Protein AF-A0A9W8DLS8-F1 (afdb_monomer)

InterPro domains:
  IPR056875 MCM8/REC, winged helix domain [PF25051] (9-88)
  IPR056875 MCM8/REC, winged helix domain [cd22247] (22-87)

Secondary structure (DSSP, 8-state):
--------------S-S--HHHHHHHHHHHHHHHHHHHHT--EEEHHHHHHHHHHTT---S-HHHHHHHHHHTTSEEEEETTEEEE-----

Radius of gyration: 14.12 Å; Cα contacts (8 Å, |Δi|>4): 66; chains: 1; bounding box: 28×41×32 Å

Organism: NCBI:txid78921

Structure (mmCIF, N/CA/C/O backbone):
data_AF-A0A9W8DLS8-F1
#
_entry.id   AF-A0A9W8DLS8-F1
#
loop_
_atom_site.group_PDB
_atom_site.id
_atom_site.type_symbol
_atom_site.label_atom_id
_atom_site.label_alt_id
_atom_site.label_comp_id
_atom_site.label_asym_id
_atom_site.label_entity_id
_atom_site.label_seq_id
_atom_site.pdbx_PDB_ins_code
_atom_site.Cartn_x
_atom_site.Cartn_y
_atom_site.Cartn_z
_atom_site.occupancy
_atom_site.B_iso_or_equiv
_atom_site.auth_seq_id
_atom_site.auth_comp_id
_atom_site.auth_asym_id
_atom_site.auth_atom_id
_atom_site.pdbx_PDB_model_num
ATOM 1 N N . PHE A 1 1 ? -1.097 30.891 2.999 1.00 36.75 1 PHE A N 1
ATOM 2 C CA . PHE A 1 1 ? -1.910 29.677 2.856 1.00 36.75 1 PHE A CA 1
ATOM 3 C C . PHE A 1 1 ? -1.061 28.708 2.074 1.00 36.75 1 PHE A C 1
ATOM 5 O O . PHE A 1 1 ? -0.573 29.079 1.014 1.00 36.75 1 PHE A O 1
ATOM 12 N N . GLU A 1 2 ? -0.713 27.618 2.746 1.00 43.53 2 GLU A N 1
ATOM 13 C CA . GLU A 1 2 ? 0.290 26.630 2.362 1.00 43.53 2 GLU A CA 1
ATOM 14 C C . GLU A 1 2 ? -0.104 25.861 1.101 1.00 43.53 2 GLU A C 1
ATOM 16 O O . GLU A 1 2 ? -1.152 25.231 1.070 1.00 43.53 2 GLU A O 1
ATOM 21 N N . ASP A 1 3 ? 0.795 25.856 0.123 1.00 48.12 3 ASP A N 1
ATOM 22 C CA . ASP A 1 3 ? 0.911 24.809 -0.893 1.00 48.12 3 ASP A CA 1
ATOM 23 C C . ASP A 1 3 ? 2.408 24.484 -1.031 1.00 48.12 3 ASP A C 1
ATOM 25 O O . ASP A 1 3 ? 3.011 24.603 -2.094 1.00 48.12 3 ASP A O 1
ATOM 29 N N . ASP A 1 4 ? 3.041 24.124 0.091 1.00 40.84 4 ASP A N 1
ATOM 30 C CA . ASP A 1 4 ? 4.363 23.487 0.105 1.00 40.84 4 ASP A CA 1
ATOM 31 C C . ASP A 1 4 ? 4.164 21.962 0.103 1.00 40.84 4 ASP A C 1
ATOM 33 O O . ASP A 1 4 ? 4.550 21.239 1.015 1.00 40.84 4 ASP A O 1
ATOM 37 N N . VAL A 1 5 ? 3.489 21.447 -0.929 1.00 55.88 5 VAL A N 1
ATOM 38 C CA . VAL A 1 5 ? 3.696 20.052 -1.332 1.00 55.88 5 VAL A CA 1
ATOM 39 C C . VAL A 1 5 ? 4.910 20.085 -2.233 1.00 55.88 5 VAL A C 1
ATOM 41 O O . VAL A 1 5 ? 4.816 20.305 -3.441 1.00 55.88 5 VAL A O 1
ATOM 44 N N . GLY A 1 6 ? 6.054 19.940 -1.564 1.00 41.78 6 GLY A N 1
ATOM 45 C CA . GLY A 1 6 ? 7.387 19.919 -2.125 1.00 41.78 6 GLY A CA 1
ATOM 46 C C . GLY A 1 6 ? 7.426 19.289 -3.509 1.00 41.78 6 GLY A C 1
ATOM 47 O O . GLY A 1 6 ? 7.060 18.127 -3.713 1.00 41.78 6 GLY A O 1
ATOM 48 N N . ASN A 1 7 ? 7.907 20.103 -4.444 1.00 44.09 7 ASN A N 1
ATOM 49 C CA . ASN A 1 7 ? 8.596 19.684 -5.648 1.00 44.09 7 ASN A CA 1
ATOM 50 C C . ASN A 1 7 ? 9.456 18.451 -5.331 1.00 44.09 7 ASN A C 1
ATOM 52 O O . ASN A 1 7 ? 10.573 18.552 -4.833 1.00 44.09 7 ASN A O 1
ATOM 56 N N . MET A 1 8 ? 8.936 17.258 -5.614 1.00 52.41 8 MET A N 1
ATOM 57 C CA . MET A 1 8 ? 9.799 16.115 -5.851 1.00 52.41 8 MET A CA 1
ATOM 58 C C . MET A 1 8 ? 10.399 16.351 -7.232 1.00 52.41 8 MET A C 1
ATOM 60 O O . MET A 1 8 ? 9.802 16.018 -8.254 1.00 52.41 8 MET A O 1
ATOM 64 N N . ASP A 1 9 ? 11.555 17.008 -7.246 1.00 45.53 9 ASP A N 1
ATOM 65 C CA . ASP A 1 9 ? 12.429 17.165 -8.398 1.00 45.53 9 ASP A CA 1
ATOM 66 C C . ASP A 1 9 ? 12.743 15.791 -9.021 1.00 45.53 9 ASP A C 1
ATOM 68 O O . ASP A 1 9 ? 13.713 15.119 -8.677 1.00 45.53 9 ASP A O 1
ATOM 72 N N . PHE A 1 10 ? 11.934 15.363 -9.993 1.00 49.44 10 PHE A N 1
ATOM 73 C CA . PHE A 1 10 ? 12.233 14.215 -10.861 1.00 49.44 10 PHE A CA 1
ATOM 74 C C . PHE A 1 10 ? 13.162 14.597 -12.030 1.00 49.44 10 PHE A C 1
ATOM 76 O O . PHE A 1 10 ? 13.356 13.817 -12.960 1.00 49.44 10 PHE A O 1
ATOM 83 N N . ALA A 1 11 ? 13.772 15.785 -11.995 1.00 42.28 11 ALA A N 1
ATOM 84 C CA . ALA A 1 11 ? 14.630 16.314 -13.054 1.00 42.28 11 ALA A CA 1
ATOM 85 C C . ALA A 1 11 ? 16.122 15.973 -12.872 1.00 42.28 11 ALA A C 1
ATOM 87 O O . ALA A 1 11 ? 16.989 16.733 -13.296 1.00 42.28 11 ALA A O 1
ATOM 88 N N . ARG A 1 12 ? 16.459 14.828 -12.260 1.00 48.78 12 ARG A N 1
ATOM 89 C CA . ARG A 1 12 ? 17.861 14.374 -12.193 1.00 48.78 12 ARG A CA 1
ATOM 90 C C . ARG A 1 12 ? 18.057 12.909 -12.532 1.00 48.78 12 ARG A C 1
ATOM 92 O O . ARG A 1 12 ? 18.769 12.168 -11.859 1.00 48.78 12 ARG A O 1
ATOM 99 N N . SER A 1 13 ? 17.459 12.486 -13.632 1.00 48.59 13 SER A N 1
ATOM 100 C CA . SER A 1 13 ? 17.979 11.337 -14.363 1.00 48.59 13 SER A CA 1
ATOM 101 C C . SER A 1 13 ? 18.030 11.656 -15.840 1.00 48.59 13 SER A C 1
ATOM 103 O O . SER A 1 13 ? 17.202 11.259 -16.652 1.00 48.59 13 SER A O 1
ATOM 105 N N . GLU A 1 14 ? 19.053 12.443 -16.139 1.00 53.03 14 GLU A N 1
ATOM 106 C CA . GLU A 1 14 ? 19.766 12.415 -17.399 1.00 53.03 14 GLU A CA 1
ATOM 107 C C . GLU A 1 14 ? 19.981 10.942 -17.811 1.00 53.03 14 GLU A C 1
ATOM 109 O O . GLU A 1 14 ? 20.600 10.169 -17.086 1.00 53.03 14 GLU A O 1
ATOM 114 N N . MET A 1 15 ? 19.407 10.554 -18.953 1.00 53.91 15 MET A N 1
ATOM 115 C CA . MET A 1 15 ? 19.759 9.352 -19.718 1.00 53.91 15 MET A CA 1
ATOM 116 C C . MET A 1 15 ? 19.560 7.990 -19.010 1.00 53.91 15 MET A C 1
ATOM 118 O O . MET A 1 15 ? 20.481 7.407 -18.449 1.00 53.91 15 MET A O 1
ATOM 122 N N . GLY A 1 16 ? 18.365 7.398 -19.115 1.00 42.28 16 GLY A N 1
ATOM 123 C CA . GLY A 1 16 ? 18.164 6.027 -18.631 1.00 42.28 16 GLY A CA 1
ATOM 124 C C . GLY A 1 16 ? 16.806 5.419 -18.957 1.00 42.28 16 GLY A C 1
ATOM 125 O O . GLY A 1 16 ? 15.861 5.504 -18.179 1.00 42.28 16 GLY A O 1
ATOM 126 N N . VAL A 1 17 ? 16.730 4.745 -20.099 1.00 45.88 17 VAL A N 1
ATOM 127 C CA . VAL A 1 17 ? 15.724 3.725 -20.427 1.00 45.88 17 VAL A CA 1
ATOM 128 C C . VAL A 1 17 ? 15.567 2.722 -19.264 1.00 45.88 17 VAL A C 1
ATOM 130 O O . VAL A 1 17 ? 16.401 1.838 -19.098 1.00 45.88 17 VAL A O 1
ATOM 133 N N . GLY A 1 18 ? 14.525 2.857 -18.427 1.00 46.12 18 GLY A N 1
ATOM 134 C CA . GLY A 1 18 ? 14.214 1.848 -17.391 1.00 46.12 18 GLY A CA 1
ATOM 135 C C . GLY A 1 18 ? 13.490 2.280 -16.103 1.00 46.12 18 GLY A C 1
ATOM 136 O O . GLY A 1 18 ? 13.487 1.512 -15.142 1.00 46.12 18 GLY A O 1
ATOM 137 N N . MET A 1 19 ? 12.887 3.472 -16.021 1.00 48.88 19 MET A N 1
ATOM 138 C CA . MET A 1 19 ? 12.392 4.018 -14.740 1.00 48.88 19 MET A CA 1
ATOM 139 C C . MET A 1 19 ? 11.034 3.509 -14.245 1.00 48.88 19 MET A C 1
ATOM 141 O O . MET A 1 19 ? 10.800 3.496 -13.037 1.00 48.88 19 MET A O 1
ATOM 145 N N . SER A 1 20 ? 10.141 3.065 -15.127 1.00 50.34 20 SER A N 1
ATOM 146 C CA . SER A 1 20 ? 8.729 2.866 -14.773 1.00 50.34 20 SER A CA 1
ATOM 147 C C . SER A 1 20 ? 8.518 1.795 -13.691 1.00 50.34 20 SER A C 1
ATOM 149 O O . SER A 1 20 ? 7.868 2.072 -12.689 1.00 50.34 20 SER A O 1
ATOM 151 N N . GLN A 1 21 ? 9.176 0.635 -13.784 1.00 48.75 21 GLN A N 1
ATOM 152 C CA . GLN A 1 21 ? 8.962 -0.469 -12.829 1.00 48.75 21 GLN A CA 1
ATOM 153 C C . GLN A 1 21 ? 9.580 -0.225 -11.443 1.00 48.75 21 GLN A C 1
ATOM 155 O O . GLN A 1 21 ? 9.032 -0.646 -10.429 1.00 48.75 21 GLN A O 1
ATOM 160 N N . ARG A 1 22 ? 10.714 0.488 -11.364 1.00 53.88 22 ARG A N 1
ATOM 161 C CA . ARG A 1 22 ? 11.328 0.864 -10.073 1.00 53.88 22 ARG A CA 1
ATOM 162 C C . ARG A 1 22 ? 10.611 2.045 -9.411 1.00 53.88 22 ARG A C 1
ATOM 164 O O . ARG A 1 22 ? 10.774 2.263 -8.212 1.00 53.88 22 ARG A O 1
ATOM 171 N N . SER A 1 23 ? 9.832 2.801 -10.185 1.00 71.00 23 SER A N 1
ATOM 172 C CA . SER A 1 23 ? 9.048 3.936 -9.695 1.00 71.00 23 SER A CA 1
ATOM 173 C C . SER A 1 23 ? 7.686 3.532 -9.123 1.00 71.00 23 SER A C 1
ATOM 175 O O . SER A 1 23 ? 7.191 4.213 -8.232 1.00 71.00 23 SER A O 1
ATOM 177 N N . GLU A 1 24 ? 7.099 2.413 -9.565 1.00 81.19 24 GLU A N 1
ATOM 178 C CA . GLU A 1 24 ? 5.764 1.965 -9.138 1.00 81.19 24 GLU A CA 1
ATOM 179 C C . GLU A 1 24 ? 5.643 1.674 -7.630 1.00 81.19 24 GLU A C 1
ATOM 181 O O . GLU A 1 24 ? 4.712 2.204 -7.017 1.00 81.19 24 GLU A O 1
ATOM 186 N N . PRO A 1 25 ? 6.581 0.945 -6.984 1.00 86.62 25 PRO A N 1
ATOM 187 C CA . PRO A 1 25 ? 6.575 0.760 -5.532 1.00 86.62 25 PRO A CA 1
ATOM 188 C C . PRO A 1 25 ? 6.593 2.091 -4.777 1.00 86.62 25 PRO A C 1
ATOM 190 O O . PRO A 1 25 ? 5.781 2.316 -3.885 1.00 86.62 25 PRO A O 1
ATOM 193 N N . LYS A 1 26 ? 7.473 3.014 -5.185 1.00 84.75 26 LYS A N 1
ATOM 194 C CA . LYS A 1 26 ? 7.607 4.335 -4.556 1.00 84.75 26 LYS A CA 1
ATOM 195 C C . LYS A 1 26 ? 6.368 5.200 -4.770 1.00 84.75 26 LYS A C 1
ATOM 197 O O . LYS A 1 26 ? 5.904 5.835 -3.831 1.00 84.75 26 LYS A O 1
ATOM 202 N N . ARG A 1 27 ? 5.805 5.196 -5.982 1.00 87.75 27 ARG A N 1
ATOM 203 C CA . ARG A 1 27 ? 4.572 5.920 -6.323 1.00 87.75 27 ARG A CA 1
ATOM 204 C C . ARG A 1 27 ? 3.391 5.415 -5.499 1.00 87.75 27 ARG A C 1
ATOM 206 O O . ARG A 1 27 ? 2.609 6.224 -5.012 1.00 87.75 27 ARG A O 1
ATOM 213 N N . PHE A 1 28 ? 3.279 4.100 -5.313 1.00 91.50 28 PHE A N 1
ATOM 214 C CA . PHE A 1 28 ? 2.240 3.516 -4.472 1.00 91.50 28 PHE A CA 1
ATOM 215 C C . PHE A 1 28 ? 2.426 3.878 -2.995 1.00 91.50 28 PHE A C 1
ATOM 217 O O . PHE A 1 28 ? 1.474 4.304 -2.355 1.00 91.50 28 PHE A O 1
ATOM 224 N N . VAL A 1 29 ? 3.651 3.795 -2.469 1.00 90.81 29 VAL A N 1
ATOM 225 C CA . VAL A 1 29 ? 3.961 4.199 -1.087 1.00 90.81 29 VAL A CA 1
ATOM 226 C C . VAL A 1 29 ? 3.656 5.681 -0.852 1.00 90.81 29 VAL A C 1
ATOM 228 O O . VAL A 1 29 ? 3.022 6.007 0.145 1.00 90.81 29 VAL A O 1
ATOM 231 N N . ALA A 1 30 ? 4.026 6.570 -1.777 1.00 89.50 30 ALA A N 1
ATOM 232 C CA . ALA A 1 30 ? 3.707 7.995 -1.686 1.00 89.50 30 ALA A CA 1
ATOM 233 C C . ALA A 1 30 ? 2.191 8.261 -1.717 1.00 89.50 30 ALA A C 1
ATOM 235 O O . ALA A 1 30 ? 1.699 9.129 -1.001 1.00 89.50 30 ALA A O 1
ATOM 236 N N . HIS A 1 31 ? 1.432 7.497 -2.511 1.00 92.62 31 HIS A N 1
ATOM 237 C CA . HIS A 1 31 ? -0.034 7.550 -2.486 1.00 92.62 31 HIS A CA 1
ATOM 238 C C . HIS A 1 31 ? -0.594 7.102 -1.129 1.00 92.62 31 HIS A C 1
ATOM 240 O O . HIS A 1 31 ? -1.418 7.801 -0.550 1.00 92.62 31 HIS A O 1
ATOM 246 N N . LEU A 1 32 ? -0.105 5.986 -0.579 1.00 93.12 32 LEU A N 1
ATOM 247 C CA . LEU A 1 32 ? -0.522 5.507 0.743 1.00 93.12 32 LEU A CA 1
ATOM 248 C C . LEU A 1 32 ? -0.177 6.490 1.867 1.00 93.12 32 LEU A C 1
ATOM 250 O O . LEU A 1 32 ? -0.961 6.611 2.800 1.00 93.12 32 LEU A O 1
ATOM 254 N N . GLN A 1 33 ? 0.957 7.194 1.783 1.00 90.81 33 GLN A N 1
ATOM 255 C CA . GLN A 1 33 ? 1.311 8.250 2.739 1.00 90.81 33 GLN A CA 1
ATOM 256 C C . GLN A 1 33 ? 0.271 9.370 2.743 1.00 90.81 33 GLN A C 1
ATOM 258 O O . GLN A 1 33 ? -0.199 9.743 3.810 1.00 90.81 33 GLN A O 1
ATOM 263 N N . LYS A 1 34 ? -0.132 9.856 1.562 1.00 90.19 34 LYS A N 1
ATOM 264 C CA . LYS A 1 34 ? -1.172 10.891 1.444 1.00 90.19 34 LYS A CA 1
ATOM 265 C C . LYS A 1 34 ? -2.488 10.434 2.067 1.00 90.19 34 LYS A C 1
ATOM 267 O O . LYS A 1 34 ? -3.057 11.145 2.883 1.00 90.19 34 LYS A O 1
ATOM 272 N N . VAL A 1 35 ? -2.921 9.212 1.754 1.00 91.81 35 VAL A N 1
ATOM 273 C CA . VAL A 1 35 ? -4.141 8.641 2.343 1.00 91.81 35 VAL A CA 1
ATOM 274 C C . VAL A 1 35 ? -4.008 8.491 3.863 1.00 91.81 35 VAL A C 1
ATOM 276 O O . VAL A 1 35 ? -4.965 8.749 4.589 1.00 91.81 35 VAL A O 1
ATOM 279 N N . ALA A 1 36 ? -2.844 8.075 4.365 1.00 91.38 36 ALA A N 1
ATOM 280 C CA . ALA A 1 36 ? -2.605 7.937 5.800 1.00 91.38 36 ALA A CA 1
ATOM 281 C C . ALA A 1 36 ? -2.654 9.285 6.533 1.00 91.38 36 ALA A C 1
ATOM 283 O O . ALA A 1 36 ? -3.185 9.333 7.639 1.00 91.38 36 ALA A O 1
ATOM 284 N N . ASP A 1 37 ? -2.145 10.353 5.914 1.00 89.88 37 ASP A N 1
ATOM 285 C CA . ASP A 1 37 ? -2.188 11.722 6.438 1.00 89.88 37 ASP A CA 1
ATOM 286 C C . ASP A 1 37 ? -3.627 12.265 6.476 1.00 89.88 37 ASP A C 1
ATOM 288 O O . ASP A 1 37 ? -4.105 12.692 7.524 1.00 89.88 37 ASP A O 1
ATOM 292 N N . GLU A 1 38 ? -4.376 12.113 5.377 1.00 90.38 38 GLU A N 1
ATOM 293 C CA . GLU A 1 38 ? -5.778 12.549 5.271 1.00 90.38 38 GLU A CA 1
ATOM 294 C C . GLU A 1 38 ? -6.716 11.799 6.231 1.00 90.38 38 GLU A C 1
ATOM 296 O O . GLU A 1 38 ? -7.714 12.347 6.704 1.00 90.38 38 GLU A O 1
ATOM 301 N N . THR A 1 39 ? -6.428 10.522 6.500 1.00 91.06 39 THR A N 1
ATOM 302 C CA . THR A 1 39 ? -7.284 9.650 7.323 1.00 91.06 39 THR A CA 1
ATOM 303 C C . THR A 1 39 ? -6.770 9.438 8.746 1.00 91.06 39 THR A C 1
ATOM 305 O O . THR A 1 39 ? -7.445 8.770 9.531 1.00 91.06 39 THR A O 1
ATOM 308 N N . TYR A 1 40 ? -5.595 9.980 9.085 1.00 89.44 40 TYR A N 1
ATOM 309 C CA . TYR A 1 40 ? -4.860 9.702 10.325 1.00 89.44 40 TYR A CA 1
ATOM 310 C C . TYR A 1 40 ? -4.722 8.197 10.627 1.00 89.44 40 TYR A C 1
ATOM 312 O O . TYR A 1 40 ? -4.795 7.764 11.780 1.00 89.44 40 TYR A O 1
ATOM 320 N N . ASN A 1 41 ? -4.550 7.379 9.583 1.00 90.44 41 ASN A N 1
ATOM 321 C CA . ASN A 1 41 ? -4.468 5.926 9.688 1.00 90.44 41 ASN A CA 1
ATOM 322 C C . ASN A 1 41 ? -3.332 5.354 8.828 1.00 90.44 41 ASN A C 1
ATOM 324 O O . ASN A 1 41 ? -3.423 5.277 7.607 1.00 90.44 41 ASN A O 1
ATOM 328 N N . ASP A 1 42 ? -2.285 4.860 9.490 1.00 91.56 42 ASP A N 1
ATOM 329 C CA . ASP A 1 42 ? -1.128 4.216 8.853 1.00 91.56 42 ASP A CA 1
ATOM 330 C C . ASP A 1 42 ? -1.326 2.723 8.544 1.00 91.56 42 ASP A C 1
ATOM 332 O O . ASP A 1 42 ? -0.437 2.081 7.980 1.00 91.56 42 ASP A O 1
ATOM 336 N N . THR A 1 43 ? -2.451 2.129 8.946 1.00 93.44 43 THR A N 1
ATOM 337 C CA . THR A 1 43 ? -2.674 0.685 8.844 1.00 93.44 43 THR A CA 1
ATOM 338 C C . THR A 1 43 ? -3.730 0.356 7.793 1.00 93.44 43 THR A C 1
ATOM 340 O O . THR A 1 43 ? -4.871 0.815 7.843 1.00 93.44 43 THR A O 1
ATOM 343 N N . PHE A 1 44 ? -3.354 -0.517 6.861 1.00 94.44 44 PHE A N 1
ATOM 344 C CA . PHE A 1 44 ? -4.152 -0.901 5.706 1.00 94.44 44 PHE A CA 1
ATOM 345 C C . PHE A 1 44 ? -4.334 -2.415 5.641 1.00 94.44 44 PHE A C 1
ATOM 347 O O . PHE A 1 44 ? -3.402 -3.208 5.799 1.00 94.44 44 PHE A O 1
ATOM 354 N N . THR A 1 45 ? -5.553 -2.842 5.341 1.00 94.62 45 THR A N 1
ATOM 355 C CA . THR A 1 45 ? -5.830 -4.227 4.960 1.00 94.62 45 THR A CA 1
ATOM 356 C C . THR A 1 45 ? -5.376 -4.495 3.526 1.00 94.62 45 THR A C 1
ATOM 358 O O . THR A 1 45 ? -5.333 -3.593 2.691 1.00 94.62 45 THR A O 1
ATOM 361 N N . LEU A 1 46 ? -5.118 -5.760 3.186 1.00 92.25 46 LEU A N 1
ATOM 362 C CA . LEU A 1 46 ? -4.803 -6.163 1.810 1.00 92.25 46 LEU A CA 1
ATOM 363 C C . LEU A 1 46 ? -5.883 -5.716 0.808 1.00 92.25 46 LEU A C 1
ATOM 365 O O . LEU A 1 46 ? -5.576 -5.409 -0.340 1.00 92.25 46 LEU A O 1
ATOM 369 N N . GLN A 1 47 ? -7.146 -5.685 1.238 1.00 93.00 47 GLN A N 1
ATOM 370 C CA . GLN A 1 47 ? -8.253 -5.205 0.417 1.00 93.00 47 GLN A CA 1
ATOM 371 C C . GLN A 1 47 ? -8.154 -3.696 0.161 1.00 93.00 47 GLN A C 1
ATOM 373 O O . GLN A 1 47 ? -8.291 -3.281 -0.986 1.00 93.00 47 GLN A O 1
ATOM 378 N N . GLN A 1 48 ? -7.873 -2.895 1.193 1.00 94.31 48 GLN A N 1
ATOM 379 C CA . GLN A 1 48 ? -7.666 -1.450 1.041 1.00 94.31 48 GLN A CA 1
ATOM 380 C C . GLN A 1 48 ? -6.471 -1.158 0.134 1.00 94.31 48 GLN A C 1
ATOM 382 O O . GLN A 1 48 ? -6.599 -0.383 -0.804 1.00 94.31 48 GLN A O 1
ATOM 387 N N . LEU A 1 49 ? -5.349 -1.860 0.321 1.00 94.69 49 LEU A N 1
ATOM 388 C CA . LEU A 1 49 ? -4.183 -1.726 -0.556 1.00 94.69 49 LEU A CA 1
ATOM 389 C C . LEU A 1 49 ? -4.544 -1.969 -2.034 1.00 94.69 49 LEU A C 1
ATOM 391 O O . LEU A 1 49 ? -4.104 -1.219 -2.903 1.00 94.69 49 LEU A O 1
ATOM 395 N N . ARG A 1 50 ? -5.386 -2.970 -2.335 1.00 93.56 50 ARG A N 1
ATOM 396 C CA . ARG A 1 50 ? -5.870 -3.218 -3.708 1.00 93.56 50 ARG A CA 1
ATOM 397 C C . ARG A 1 50 ? -6.724 -2.070 -4.240 1.00 93.56 50 ARG A C 1
ATOM 399 O O . ARG A 1 50 ? -6.571 -1.702 -5.400 1.00 93.56 50 ARG A O 1
ATOM 406 N N . GLN A 1 51 ? -7.611 -1.518 -3.415 1.00 94.31 51 GLN A N 1
ATOM 407 C CA . GLN A 1 51 ? -8.456 -0.385 -3.802 1.00 94.31 51 GLN A CA 1
ATOM 408 C C . GLN A 1 51 ? -7.611 0.858 -4.102 1.00 94.31 51 GLN A C 1
ATOM 410 O O . GLN A 1 51 ? -7.801 1.491 -5.139 1.00 94.31 51 GLN A O 1
ATOM 415 N N . GLU A 1 52 ? -6.629 1.167 -3.255 1.00 94.19 52 GLU A N 1
ATOM 416 C CA . GLU A 1 52 ? -5.711 2.285 -3.488 1.00 94.19 52 GLU A CA 1
ATOM 417 C C . GLU A 1 52 ? -4.859 2.079 -4.749 1.00 94.19 52 GLU A C 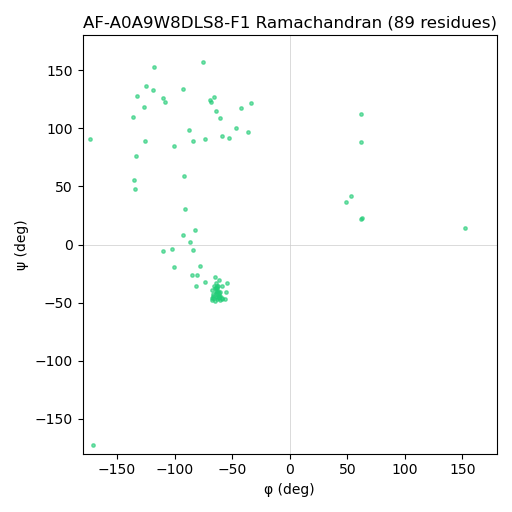1
ATOM 419 O O . GLU A 1 52 ? -4.650 3.013 -5.521 1.00 94.19 52 GLU A O 1
ATOM 424 N N . ALA A 1 53 ? -4.429 0.844 -5.023 1.00 93.25 53 ALA A N 1
ATOM 425 C CA . ALA A 1 53 ? -3.680 0.519 -6.234 1.00 93.25 53 ALA A CA 1
ATOM 426 C C . ALA A 1 53 ? -4.518 0.760 -7.500 1.00 93.25 53 ALA A C 1
ATOM 428 O O . ALA A 1 53 ? -4.025 1.326 -8.476 1.00 93.25 53 ALA A O 1
ATOM 429 N N . GLN A 1 54 ? -5.804 0.402 -7.465 1.00 92.38 54 GLN A N 1
ATOM 430 C CA . GLN A 1 54 ? -6.738 0.672 -8.559 1.00 92.38 54 GLN A CA 1
ATOM 431 C C . GLN A 1 54 ? -6.957 2.174 -8.774 1.00 92.38 54 GLN A C 1
ATOM 433 O O . GLN A 1 54 ? -6.970 2.620 -9.919 1.00 92.38 54 GLN A O 1
ATOM 438 N N . ARG A 1 55 ? -7.062 2.972 -7.701 1.00 92.19 55 ARG A N 1
ATOM 439 C CA . ARG A 1 55 ? -7.260 4.433 -7.798 1.00 92.19 55 ARG A CA 1
ATOM 440 C C . ARG A 1 55 ? -6.142 5.141 -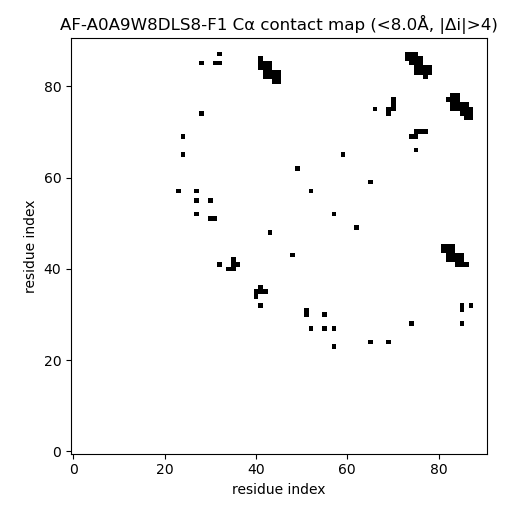8.556 1.00 92.19 55 ARG A C 1
ATOM 442 O O . ARG A 1 55 ? -6.411 6.079 -9.301 1.00 92.19 55 ARG A O 1
ATOM 449 N N . ILE A 1 56 ? -4.902 4.678 -8.408 1.00 88.69 56 ILE A N 1
ATOM 450 C CA . ILE A 1 56 ? -3.751 5.252 -9.122 1.00 88.69 56 ILE A CA 1
ATOM 451 C C . ILE A 1 56 ? -3.434 4.548 -10.449 1.00 88.69 56 ILE A C 1
ATOM 453 O O . ILE A 1 56 ? -2.401 4.850 -11.061 1.00 88.69 56 ILE A O 1
ATOM 457 N N . ASN A 1 57 ? -4.302 3.632 -10.894 1.00 88.44 57 ASN A N 1
ATOM 458 C CA . ASN A 1 57 ? -4.112 2.779 -12.069 1.00 88.44 57 ASN A CA 1
ATOM 459 C C . ASN A 1 57 ? -2.779 2.007 -12.030 1.00 88.44 57 ASN A C 1
ATOM 461 O O . ASN A 1 57 ? -2.060 1.936 -13.026 1.00 88.44 57 ASN A O 1
ATOM 465 N N . LEU A 1 58 ? -2.414 1.473 -10.859 1.00 86.88 58 LEU A N 1
ATOM 466 C CA . LEU A 1 58 ? -1.229 0.633 -10.699 1.00 86.88 58 LEU A CA 1
ATOM 467 C C . LEU A 1 58 ? -1.452 -0.697 -11.430 1.00 86.88 58 LEU A C 1
ATOM 469 O O . LEU A 1 58 ? -2.400 -1.424 -11.123 1.00 86.88 58 LEU A O 1
ATOM 473 N N . ASN A 1 59 ? -0.575 -1.033 -12.375 1.00 80.06 59 ASN A N 1
ATOM 474 C CA . ASN A 1 59 ? -0.701 -2.253 -13.161 1.00 80.06 59 ASN A CA 1
ATOM 475 C C . ASN A 1 59 ? 0.241 -3.336 -12.623 1.00 80.06 59 ASN A C 1
ATOM 477 O O . ASN A 1 59 ? 1.349 -3.524 -13.119 1.00 80.06 59 ASN A O 1
ATOM 481 N N . CYS A 1 60 ? -0.204 -4.068 -11.602 1.00 78.81 60 CYS A N 1
ATOM 482 C CA . CYS A 1 60 ? 0.547 -5.197 -11.055 1.00 78.81 60 CYS A CA 1
ATOM 483 C C . CYS A 1 60 ? -0.118 -6.526 -11.412 1.00 78.81 60 CYS A C 1
ATOM 485 O O . CYS A 1 60 ? -1.264 -6.773 -11.038 1.00 78.81 60 CYS A O 1
ATOM 487 N N . LYS A 1 61 ? 0.638 -7.406 -12.079 1.00 79.31 61 LYS A N 1
ATOM 488 C CA . LYS A 1 61 ? 0.201 -8.762 -12.443 1.00 79.31 61 LYS A CA 1
ATOM 489 C C . LYS A 1 61 ? -0.123 -9.611 -11.207 1.00 79.31 61 LYS A C 1
ATOM 491 O O . LYS A 1 61 ? -1.176 -10.237 -11.155 1.00 79.31 61 LYS A O 1
ATOM 496 N N . ASP A 1 62 ? 0.738 -9.546 -10.191 1.00 88.12 62 ASP A N 1
ATOM 497 C CA . ASP A 1 62 ? 0.608 -10.289 -8.937 1.00 88.12 62 ASP A CA 1
ATOM 498 C C . ASP A 1 62 ? 0.672 -9.329 -7.746 1.00 88.12 62 ASP A C 1
ATOM 500 O O . ASP A 1 62 ? 1.726 -9.041 -7.185 1.00 88.12 62 ASP A O 1
ATOM 504 N N . PHE A 1 63 ? -0.488 -8.806 -7.341 1.00 89.94 63 PHE A N 1
ATOM 505 C CA . PHE A 1 63 ? -0.552 -7.817 -6.259 1.00 89.94 63 PHE A CA 1
ATOM 506 C C . PHE A 1 63 ? -0.042 -8.352 -4.914 1.00 89.94 63 PHE A C 1
ATOM 508 O O . PHE A 1 63 ? 0.468 -7.593 -4.097 1.00 89.94 63 PHE A O 1
ATOM 515 N N . GLN A 1 64 ? -0.196 -9.656 -4.665 1.00 90.31 64 GLN A N 1
ATOM 516 C CA . GLN A 1 64 ? 0.312 -10.265 -3.437 1.00 90.31 64 GLN A CA 1
ATOM 517 C C . GLN A 1 64 ? 1.842 -10.196 -3.387 1.00 90.31 64 GLN A C 1
ATOM 519 O O . GLN A 1 64 ? 2.382 -9.713 -2.399 1.00 90.31 64 GLN A O 1
ATOM 524 N N . ASP A 1 65 ? 2.50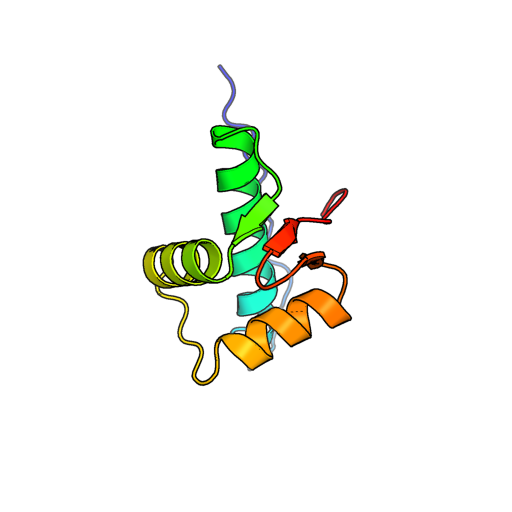7 -10.596 -4.474 1.00 90.56 65 ASP A N 1
ATOM 525 C CA . ASP A 1 65 ? 3.965 -10.526 -4.611 1.00 90.56 65 ASP A CA 1
ATOM 526 C C . ASP A 1 65 ? 4.466 -9.081 -4.498 1.00 90.56 65 ASP A C 1
ATOM 528 O O . ASP A 1 65 ? 5.409 -8.799 -3.763 1.00 90.56 65 ASP A O 1
ATOM 532 N N . PHE A 1 66 ? 3.749 -8.133 -5.111 1.00 91.62 66 PHE A N 1
ATOM 533 C CA . PHE A 1 66 ? 4.045 -6.707 -4.983 1.00 91.62 66 PHE A CA 1
ATOM 534 C C . PHE A 1 66 ? 3.994 -6.216 -3.524 1.00 91.62 66 PHE A C 1
ATOM 536 O O . PHE A 1 66 ? 4.906 -5.527 -3.066 1.00 91.62 66 PHE A O 1
ATOM 543 N N . VAL A 1 67 ? 2.961 -6.591 -2.763 1.00 92.31 67 VAL A N 1
ATOM 544 C CA . VAL A 1 67 ? 2.849 -6.230 -1.338 1.00 92.31 67 VAL A CA 1
ATOM 545 C C . VAL A 1 67 ? 3.928 -6.920 -0.498 1.00 92.31 67 VAL A C 1
ATOM 547 O O . VAL A 1 67 ? 4.489 -6.294 0.402 1.00 92.31 67 VAL A O 1
ATOM 550 N N . ASP A 1 68 ? 4.257 -8.180 -0.787 1.00 91.56 68 ASP A N 1
ATOM 551 C CA . 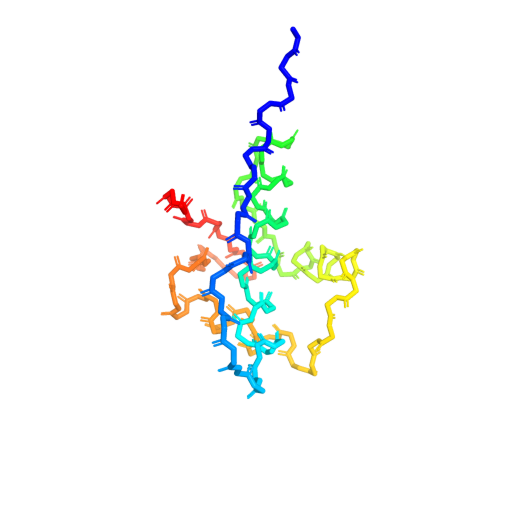ASP A 1 68 ? 5.346 -8.888 -0.109 1.00 91.56 68 ASP A CA 1
ATOM 552 C C . ASP A 1 68 ? 6.718 -8.259 -0.427 1.00 91.56 68 ASP A C 1
ATOM 554 O O . ASP A 1 68 ? 7.550 -8.123 0.472 1.00 91.56 68 ASP A O 1
ATOM 558 N N . ALA A 1 69 ? 6.936 -7.756 -1.645 1.00 90.69 69 ALA A N 1
ATOM 559 C CA . ALA A 1 69 ? 8.129 -6.990 -2.004 1.00 90.69 69 ALA A CA 1
ATOM 560 C C . ALA A 1 69 ? 8.234 -5.672 -1.217 1.00 90.69 69 ALA A C 1
ATOM 562 O O . ALA A 1 69 ? 9.311 -5.348 -0.713 1.00 90.69 69 ALA A O 1
ATOM 563 N N . LEU A 1 70 ? 7.126 -4.939 -1.046 1.00 90.69 70 LEU A N 1
ATOM 564 C CA . LEU A 1 70 ? 7.079 -3.740 -0.195 1.00 90.69 70 LEU A CA 1
ATOM 565 C C . LEU A 1 70 ? 7.359 -4.062 1.276 1.00 90.69 70 LEU A C 1
ATOM 567 O O . LEU A 1 70 ? 8.008 -3.273 1.964 1.00 90.69 70 LEU A O 1
ATOM 571 N N . ASN A 1 71 ? 6.899 -5.222 1.748 1.00 91.12 71 ASN A N 1
ATOM 572 C CA . ASN A 1 71 ? 7.189 -5.704 3.093 1.00 91.12 71 ASN A CA 1
ATOM 573 C C . ASN A 1 71 ? 8.681 -6.027 3.273 1.00 91.12 71 ASN A C 1
ATOM 575 O O . ASN A 1 71 ? 9.306 -5.564 4.221 1.00 91.12 71 ASN A O 1
ATOM 579 N N . ASN A 1 72 ? 9.283 -6.737 2.318 1.00 90.12 72 ASN A N 1
ATOM 580 C CA . ASN A 1 72 ? 10.713 -7.065 2.334 1.00 90.12 72 ASN A CA 1
ATOM 581 C C . ASN A 1 72 ? 11.618 -5.823 2.224 1.00 90.12 72 ASN A C 1
ATOM 583 O O . ASN A 1 72 ? 12.741 -5.827 2.721 1.00 90.12 72 ASN A O 1
ATOM 587 N N . GLN A 1 73 ? 11.130 -4.756 1.587 1.00 86.19 73 GLN A N 1
ATOM 588 C CA . GLN A 1 73 ? 11.821 -3.468 1.465 1.00 86.19 73 GLN A CA 1
ATOM 589 C C . GLN A 1 73 ? 11.560 -2.519 2.648 1.00 86.19 73 GLN A C 1
ATOM 591 O O . GLN A 1 73 ? 12.081 -1.407 2.649 1.00 86.19 73 GLN A O 1
ATOM 596 N N . ASN A 1 74 ? 10.803 -2.944 3.668 1.00 88.50 74 ASN A N 1
ATOM 597 C CA . ASN A 1 74 ? 10.434 -2.147 4.847 1.00 88.50 74 ASN A CA 1
ATOM 598 C C . ASN A 1 74 ? 9.586 -0.898 4.538 1.00 88.50 74 ASN A C 1
ATOM 600 O O . ASN A 1 74 ? 9.552 0.036 5.340 1.00 88.50 74 ASN A O 1
ATOM 604 N N . TYR A 1 75 ? 8.880 -0.872 3.404 1.00 89.62 75 TYR A N 1
ATOM 605 C CA . TYR A 1 75 ? 7.877 0.160 3.109 1.00 89.62 75 TYR A CA 1
ATOM 606 C C . TYR A 1 75 ? 6.531 -0.132 3.772 1.00 89.62 75 TYR A C 1
ATOM 608 O O . TYR A 1 75 ? 5.826 0.781 4.204 1.00 89.62 75 TYR A O 1
ATOM 616 N N . LEU A 1 76 ? 6.186 -1.415 3.842 1.00 92.25 76 LEU A N 1
ATOM 617 C CA . LEU A 1 76 ? 5.068 -1.931 4.614 1.00 92.25 76 LEU A CA 1
ATOM 618 C C . LEU A 1 76 ? 5.616 -2.883 5.675 1.00 92.25 76 LEU A C 1
ATOM 620 O O . LEU A 1 76 ? 6.645 -3.518 5.480 1.00 92.25 76 LEU A O 1
ATOM 624 N N .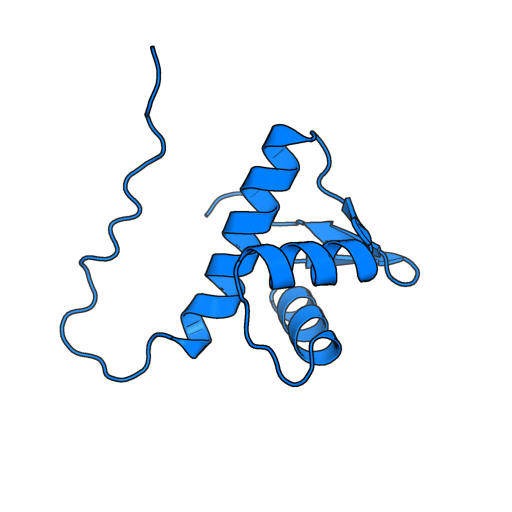 LEU A 1 77 ? 4.908 -3.029 6.784 1.00 92.75 77 LEU A N 1
ATOM 625 C CA . LEU A 1 77 ? 5.194 -4.036 7.791 1.00 92.75 77 LEU A CA 1
ATOM 626 C C . LEU A 1 77 ? 3.935 -4.839 8.051 1.00 92.75 77 LEU A C 1
ATOM 628 O O . LEU A 1 77 ? 2.923 -4.310 8.517 1.00 92.75 77 LEU A O 1
ATOM 632 N N . LYS A 1 78 ? 3.993 -6.138 7.782 1.00 91.50 78 LYS A N 1
ATOM 633 C CA . LYS A 1 78 ? 2.889 -7.050 8.084 1.00 91.50 78 LYS A CA 1
ATOM 634 C C . LYS A 1 78 ? 2.662 -7.118 9.601 1.00 91.50 78 LYS A C 1
ATOM 636 O O . LYS A 1 78 ? 3.522 -7.584 10.343 1.00 91.50 78 LYS A O 1
ATOM 641 N N . LYS A 1 79 ? 1.501 -6.649 10.069 1.00 84.50 79 LYS A N 1
ATOM 642 C CA . LYS A 1 79 ? 1.120 -6.613 11.497 1.00 84.50 79 LYS A CA 1
ATOM 643 C C . LYS A 1 79 ? 0.184 -7.747 11.907 1.00 84.50 79 LYS A C 1
ATOM 645 O O . LYS A 1 79 ? 0.080 -8.052 13.088 1.00 84.50 79 LYS A O 1
ATOM 650 N N . GLY A 1 80 ? -0.496 -8.373 10.949 1.00 81.62 80 GLY A N 1
ATOM 651 C CA . GLY A 1 80 ? -1.458 -9.436 11.221 1.00 81.62 80 GLY A CA 1
ATOM 652 C C . GLY A 1 80 ? -1.941 -10.131 9.949 1.00 81.62 80 GLY A C 1
ATOM 653 O O . GLY A 1 80 ? -1.419 -9.867 8.858 1.00 81.62 80 GLY A O 1
ATOM 654 N N . PRO A 1 81 ? -2.940 -11.024 10.053 1.00 80.00 81 PRO A N 1
ATOM 655 C CA . PRO A 1 81 ? -3.522 -11.674 8.888 1.00 80.00 81 PRO A CA 1
ATOM 656 C C . PRO A 1 81 ? -4.120 -10.614 7.956 1.00 80.00 81 PRO A C 1
ATOM 658 O O . PRO A 1 81 ? -5.133 -9.997 8.264 1.00 80.00 81 PRO A O 1
ATOM 661 N N . LYS A 1 82 ? -3.465 -10.404 6.807 1.00 85.50 82 LYS A N 1
ATOM 662 C CA . LYS A 1 82 ? -3.854 -9.435 5.767 1.00 85.50 82 LYS A CA 1
ATOM 663 C C . LYS A 1 82 ? -3.862 -7.966 6.220 1.00 85.50 82 LYS A C 1
ATOM 665 O O . LYS A 1 82 ? -4.536 -7.164 5.580 1.00 85.50 82 LYS A O 1
ATOM 670 N N . SER A 1 83 ? -3.129 -7.611 7.276 1.00 91.69 83 SER A N 1
ATOM 671 C CA . SER A 1 83 ? -2.992 -6.225 7.743 1.00 91.69 83 SER A CA 1
ATOM 672 C C . SER A 1 83 ? -1.535 -5.773 7.688 1.00 91.69 83 SER A C 1
ATOM 674 O O . SER A 1 83 ? -0.634 -6.497 8.130 1.00 91.69 83 SER A O 1
ATOM 676 N N . TYR A 1 84 ? -1.321 -4.584 7.134 1.00 94.38 84 TYR A N 1
ATOM 677 C CA . TYR A 1 84 ? -0.025 -4.003 6.824 1.00 94.38 84 TYR A CA 1
ATOM 678 C C . TYR A 1 84 ? 0.017 -2.567 7.334 1.00 94.38 84 TYR A C 1
ATOM 680 O O . TYR A 1 84 ? -0.859 -1.766 7.022 1.00 94.38 84 TYR A O 1
ATOM 688 N N . ARG A 1 85 ? 1.041 -2.238 8.114 1.00 93.75 85 ARG A N 1
ATOM 689 C CA . ARG A 1 85 ? 1.325 -0.870 8.546 1.00 93.75 85 ARG A CA 1
ATOM 690 C C . ARG A 1 85 ? 2.294 -0.219 7.572 1.00 93.75 85 ARG A C 1
ATOM 692 O O . ARG A 1 85 ? 3.308 -0.824 7.242 1.00 93.75 85 ARG A O 1
ATOM 699 N N . LEU A 1 86 ? 2.013 1.008 7.168 1.00 92.88 86 LEU A N 1
ATOM 700 C CA . LEU A 1 86 ? 2.946 1.865 6.458 1.00 92.88 86 LEU A CA 1
ATOM 701 C C . LEU A 1 86 ? 4.073 2.292 7.411 1.00 92.88 86 LEU A C 1
ATOM 703 O O . LEU A 1 86 ? 3.814 2.798 8.499 1.00 92.88 86 LEU A O 1
ATOM 707 N N . THR A 1 87 ? 5.326 2.036 7.035 1.00 86.00 87 THR A N 1
ATOM 708 C CA . THR A 1 87 ? 6.498 2.237 7.915 1.00 86.00 87 THR A CA 1
ATOM 709 C C . THR A 1 87 ? 7.398 3.389 7.517 1.00 86.00 87 THR A C 1
ATOM 711 O O . THR A 1 87 ? 8.343 3.684 8.240 1.00 86.00 87 THR A O 1
ATOM 714 N N . THR A 1 88 ? 7.135 4.025 6.380 1.00 65.94 88 THR A N 1
ATOM 715 C CA . THR A 1 88 ? 7.956 5.106 5.831 1.00 65.94 88 THR A CA 1
ATOM 716 C C . THR A 1 88 ? 8.059 6.294 6.799 1.00 65.94 88 THR A C 1
ATOM 718 O O . THR A 1 88 ? 7.228 7.194 6.825 1.00 65.94 88 THR A O 1
ATOM 721 N N . ALA A 1 89 ? 9.109 6.281 7.613 1.00 50.41 89 ALA A N 1
ATOM 722 C CA . ALA A 1 89 ? 9.577 7.409 8.394 1.00 50.41 89 ALA A CA 1
ATOM 723 C C . ALA A 1 89 ? 10.537 8.201 7.495 1.00 50.41 89 ALA A C 1
ATOM 725 O O . ALA A 1 89 ? 11.683 7.797 7.337 1.00 50.41 89 ALA A O 1
ATOM 726 N N . ASN A 1 90 ? 10.037 9.276 6.882 1.00 45.06 90 ASN A N 1
ATOM 727 C CA . ASN A 1 90 ? 10.735 10.211 5.985 1.00 45.06 90 ASN A CA 1
ATOM 728 C C . ASN A 1 90 ? 11.305 9.614 4.678 1.00 45.06 90 ASN A C 1
ATOM 730 O O . ASN A 1 90 ? 12.271 8.851 4.681 1.00 45.06 90 ASN A O 1
ATOM 734 N N . LEU A 1 91 ? 10.722 10.028 3.546 1.00 45.88 91 LEU A N 1
ATOM 735 C CA . LEU A 1 91 ? 11.415 10.074 2.252 1.00 45.88 91 LEU A CA 1
ATOM 736 C C . LEU A 1 91 ? 12.170 11.399 2.127 1.00 45.88 91 LEU A C 1
ATOM 738 O O . LEU A 1 91 ? 11.643 12.405 2.651 1.00 45.88 91 LEU A O 1
#

Nearest PDB structures (foldseek):
  6l0o-assembly1_A  TM=9.580E-01  e=6.759E-07  Homo sapiens
  5v89-assembly2_C  TM=6.671E-01  e=3.295E-02  Homo sapiens
  5z2h-assembly1_B  TM=6.669E-01  e=8.375E-02  Dictyostelium discoideum
  2ma3-assembly1_A  TM=5.600E-01  e=4.914E-02  Methanothermobacter thermautotrophicus
  5uj7-assembly2_D  TM=7.361E-01  e=1.571E+00  Homo sapiens

Solvent-accessible surface area (backbone atoms only — not comparable to full-atom values): 5738 Å² total; per-residue (Å²): 135,90,81,82,76,70,83,77,77,79,86,78,67,82,86,69,97,73,57,67,77,74,40,48,65,55,53,50,51,55,51,50,49,51,52,17,64,79,65,77,43,56,69,39,40,59,66,53,52,52,52,55,34,56,73,74,66,57,89,62,96,54,59,65,60,53,52,51,51,35,35,77,69,53,48,26,41,78,77,53,94,62,28,31,31,60,52,76,76,79,133

Mean predicted aligned error: 10.08 Å

pLDDT: mean 77.71, std 19.42, range [36.75, 94.69]

Foldseek 3Di:
DDPPPDDPPPPPDDDDDDVDVVCLLVVLLVLLVVVCVVVVHQKDFLVRSVVSCVVVVPDDPDSVVSVVVCCVVQQWPDPDDRMIGGRDPDD

Sequence (91 aa):
FEDDVGNMDFARSEMGVGMSQRSEPKRFVAHLQKVADETYNDTFTLQQLRQEAQRINLNCKDFQDFVDALNNQNYLLKKGPKSYRLTTANL

=== Feature glossary ===
A reading guide for the features in this record.

Start from the sequence.

  · This is the polypeptide sequence — one letter per residue, N-terminus first. Length ranges from a few dozen residues for small domains to over a thousand for large multi-domain proteins.

Fold it, and you get atomic coordinates and the backbone conformation that goes with them.

  · Structure coordinates are given as an mmCIF _atom_site loop: one row per atom with element, residue name, chain id, sequence number, and x/y/z position in Å. Only the four main-chain atoms per residue are included here; side chains are omitted to keep the record compact.

  · Backbone dihedral angles. Every residue except chain termini has a φ (preceding-C → N → Cα → C) and a ψ (N → Cα → C → next-N). They are reported in degrees following the IUPAC sign convention. Secondary structure is essentially a statement about which (φ, ψ) basin each residue occupies.

  · The SS8 string is DSSP's per-residue secondary-structure call. α-helix (H) means an i→i+4 H-bond ladder; β-strand (E) means the residue participates in a β-sheet; 3₁₀ (G) and π (I) are tighter and wider helices; T/S are turns/bends; '-' is loop.

  · SS3 is a coarse helix/strand/coil call (letters a/b/c) made by the P-SEA algorithm from inter-Cα distances and dihedrals. It is less detailed than DSSP but needs only Cα positions.

Summarize the fold with a handful of shape descriptors and a per-residue structural alphabet.

  · Radius of gyration (Rg) is the root-mean-square distance of Cα atoms from their centroid — a single number for overall size an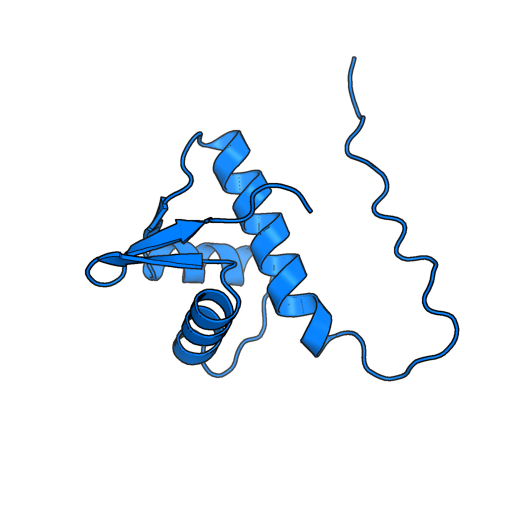d compactness. A globular domain of N residues has Rg ≈ 2.2·N^0.38 Å; an extended or disordered chain has a much larger Rg. The Cα contact count is the number of residue pairs whose Cα atoms are within 8 Å and are more than four positions apart in sequence — a standard proxy for tertiary packing density. The bounding box is the smallest axis-aligned box enclosing all Cα atoms.

  · The Foldseek 3Di string encodes local tertiary geometry as a 20-letter alphabet — one character per residue — derived from the relative positions of nearby Cα atoms. Unlike the amino-acid sequence, 3Di is a direct function of the 3D structure, so two proteins with the same fold have similar 3Di strings even at low sequence identity.

  · Sol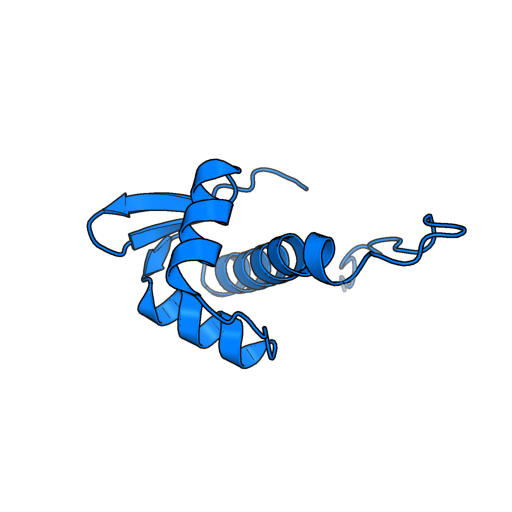vent-accessible surface area (SASA) is the area in Å² traced out by the centre of a 1.4 Å probe sphere (a water molecule) rolled over the protein's van der Waals surface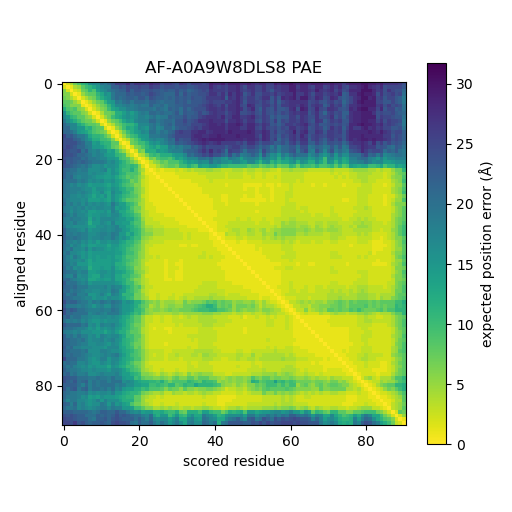 (Shrake–Rupley / Lee–Richards construction). Buried residues have near-zero SASA; fully exposed residues can exceed 200 Å². The total SASA scales roughly with the number of surface residues.

Ask how reliable the model is.

  · pLDDT (predicted Local Distance Difference Test) is AlphaFold's per-residue confidence score, ranging from 0 to 100. Values above 90 indicate high confidence (typically well-packed cores); 70–90 is confident; 50–70 low confidence; below 50 usually means the region is disordered or the prediction is unreliable there. AlphaFold stores pLDDT in the mmCIF B-factor column.

  · B-factor (Debye–Waller factor) reflects atomic displacement in the crystal lattice. It is an experimental observable (units Å²), not a prediction; low values mean the atom is pinned down, high values mean it moves or is heterogeneous across the crystal.

  · Predicted Aligned Error (PAE) is an AlphaFold confidence matrix: entry (i, j) is the expected error in the position of residue j, in ångströms, when the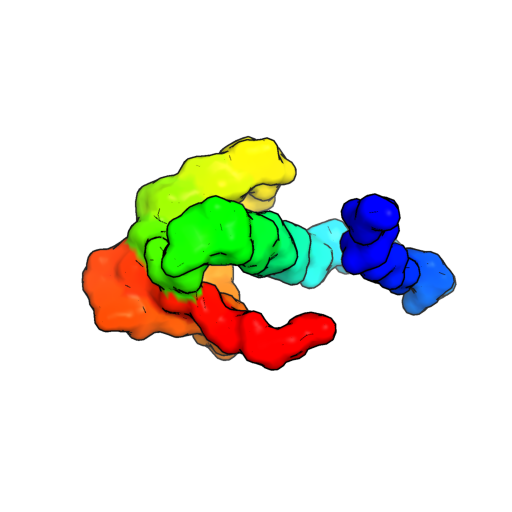 prediction is superimposed on the true structure at residue i. Low PAE within a block of residues means that block is internally rigid and well-predicted; high PAE between two blocks means their relative placement is uncertain even if each block individually is confident.

Place it in context: what it resembles, what it is annotated as, and how it looks.

  · Nearest PDB neighbors are the top structural matches found by Foldseek when searching this structure against the entire Protein Data Bank. Each hit reports a TM-score (0 to 1; >0.5 almost always implies the same fold) and an E-value. These are *structural* homologs — they may share no detectable sequence similarity.

  · Functional annotations link the protein to curated databases. InterPro entries identify conserved domains and families by matching the sequence against member-database signatures (Pfam, PROSITE, CDD, …). Gene Ontology (GO) terms describe molecular function, biological process, and cellular component in a controlled vocabulary. CATH places the structure in a hierarchical fold classification (Class/Architecture/Topology/Homologous-superfamily). The organism is the source species.

  · Three diagnostic plots accompany the record. The Cα contact map visualizes the tertiary structure as a 2D adjacency matrix (8 Å cutoff, sequence-local contacts suppressed). The Ramachandran plot shows the distribution of backbone (φ, ψ) torsions, with points in the α and β basins reflecting secondary structure content. The PAE plot shows AlphaFold's inter-residue confidence as a color matrix.

  · Six rendered views show the 3D structure from the faces of a cube — i.e. along ±x, ±y, ±z. Rendering representation is drawn randomly per protein from cartoon (secondary-structure ribbons), sticks (backbone bonds), or molecular surface; coloring is either N→C rainbow (blue at the N-terminus through red at the C-terminus) or one color per chain.